Protein AF-A0A2V2MYD9-F1 (afdb_monomer_lite)

pLDDT: mean 79.24, std 12.05, range [43.75, 96.0]

Radius of gyration: 18.75 Å; chains: 1; bounding box: 32×42×38 Å

Foldseek 3Di:
DPPPPVVLVVLCVPLNDVVSVVCVVVDDPDDDDCVVVCVVPPPPDPVVVVVVVVVVVVVVVVVVVVD

Sequence (67 aa):
MPRSIKTVIVLFRELGPVDAVRFLHLYDRGHGDYTKERSEWLVKDPDVFLSNFLEWKEKRKETSNQL

Structure (mmCIF, N/CA/C/O backbone):
data_AF-A0A2V2MYD9-F1
#
_entry.id   AF-A0A2V2MYD9-F1
#
loop_
_atom_site.group_PDB
_atom_site.id
_atom_site.type_symbol
_atom_site.label_atom_id
_atom_site.label_alt_id
_atom_site.label_comp_id
_atom_site.label_asym_id
_atom_site.label_entity_id
_atom_site.label_seq_id
_atom_site.pdbx_PDB_ins_code
_atom_site.Cartn_x
_atom_site.Cartn_y
_atom_site.Cartn_z
_atom_site.occupancy
_atom_site.B_iso_or_equiv
_atom_site.auth_seq_id
_atom_site.auth_comp_id
_atom_site.auth_asym_id
_atom_site.auth_atom_id
_atom_site.pdbx_PDB_model_num
ATOM 1 N N . MET A 1 1 ? -3.032 -24.048 -20.422 1.00 43.75 1 MET A N 1
ATOM 2 C CA . MET A 1 1 ? -2.930 -24.675 -19.081 1.00 43.75 1 MET A CA 1
ATOM 3 C C . MET A 1 1 ? -3.633 -23.793 -18.055 1.00 43.75 1 MET A C 1
ATOM 5 O O . MET A 1 1 ? -3.265 -22.625 -17.974 1.00 43.75 1 MET A O 1
ATOM 9 N N . PRO A 1 2 ? -4.620 -24.287 -17.286 1.00 50.31 2 PRO A N 1
ATOM 10 C CA . PRO A 1 2 ? -5.338 -23.465 -16.318 1.00 50.31 2 PRO A CA 1
ATOM 11 C C . PRO A 1 2 ? -4.498 -23.342 -15.037 1.00 50.31 2 PRO A C 1
ATOM 13 O O . PRO A 1 2 ? -4.497 -24.231 -14.190 1.00 50.31 2 PRO A O 1
ATOM 16 N N . ARG A 1 3 ? -3.725 -22.256 -14.904 1.00 57.81 3 ARG A N 1
ATOM 17 C CA . ARG A 1 3 ? -2.920 -21.975 -13.696 1.00 57.81 3 ARG A CA 1
ATOM 18 C C . ARG A 1 3 ? -3.709 -21.281 -12.571 1.00 57.81 3 ARG A C 1
ATOM 20 O O . ARG A 1 3 ? -3.160 -21.106 -11.494 1.00 57.81 3 ARG A O 1
ATOM 27 N N . SER A 1 4 ? -4.972 -20.903 -12.788 1.00 60.25 4 SER A N 1
ATOM 28 C CA . SER A 1 4 ? -5.735 -20.043 -11.864 1.00 60.25 4 SER A CA 1
ATOM 29 C C . SER A 1 4 ? -6.279 -20.755 -10.621 1.00 60.25 4 SER A C 1
ATOM 31 O O . SER A 1 4 ? -6.340 -20.157 -9.552 1.00 60.25 4 SER A O 1
ATOM 33 N N . ILE A 1 5 ? -6.644 -22.037 -10.729 1.00 63.62 5 ILE A N 1
ATOM 34 C CA . ILE A 1 5 ? -7.352 -22.754 -9.652 1.00 63.62 5 ILE A CA 1
ATOM 35 C C . ILE A 1 5 ? -6.437 -23.009 -8.444 1.00 63.62 5 ILE A C 1
ATOM 37 O O . ILE A 1 5 ? -6.868 -22.898 -7.299 1.00 63.62 5 ILE A O 1
ATOM 41 N N . LYS A 1 6 ? -5.148 -23.291 -8.679 1.00 77.06 6 LYS A N 1
ATOM 42 C CA . LYS A 1 6 ? -4.187 -23.574 -7.599 1.00 77.06 6 LYS A CA 1
ATOM 43 C C . LYS A 1 6 ? -3.937 -22.355 -6.708 1.00 77.06 6 LYS A C 1
ATOM 45 O O . LYS A 1 6 ? -3.801 -22.512 -5.502 1.00 77.06 6 LYS A O 1
ATOM 50 N N . THR A 1 7 ? -3.912 -21.157 -7.286 1.00 77.38 7 THR A N 1
ATOM 51 C CA . THR A 1 7 ? -3.641 -19.916 -6.547 1.00 77.38 7 THR A CA 1
ATOM 52 C C . THR A 1 7 ? -4.752 -19.592 -5.557 1.00 77.38 7 THR A C 1
ATOM 54 O O . THR A 1 7 ? -4.472 -19.254 -4.411 1.00 77.38 7 THR A O 1
ATOM 57 N N . VAL A 1 8 ? -6.012 -19.753 -5.968 1.00 83.38 8 VAL A N 1
ATOM 58 C CA . VAL A 1 8 ? -7.160 -19.489 -5.090 1.00 83.38 8 VAL A CA 1
ATOM 59 C C . VAL A 1 8 ? -7.175 -20.475 -3.920 1.00 83.38 8 VAL A C 1
ATOM 61 O O . VAL A 1 8 ? -7.341 -20.061 -2.782 1.00 83.38 8 VAL A O 1
ATOM 64 N N . ILE A 1 9 ? -6.900 -21.759 -4.157 1.00 89.81 9 ILE A N 1
ATOM 65 C CA . ILE A 1 9 ? -6.846 -22.767 -3.082 1.00 89.81 9 ILE A CA 1
ATOM 66 C C . ILE A 1 9 ? -5.792 -22.413 -2.020 1.00 89.81 9 ILE A C 1
ATOM 68 O O . ILE A 1 9 ? -6.057 -22.545 -0.827 1.00 89.81 9 ILE A O 1
ATOM 72 N N . VAL A 1 10 ? -4.616 -21.934 -2.437 1.00 93.31 10 VAL A N 1
ATOM 73 C CA . VAL A 1 10 ? -3.572 -21.477 -1.504 1.00 93.31 10 VAL A CA 1
ATOM 74 C C . VAL A 1 10 ? -4.050 -20.263 -0.706 1.00 93.31 10 VAL A C 1
ATOM 76 O O . VAL A 1 10 ? -3.892 -20.239 0.508 1.00 93.31 10 VAL A O 1
ATOM 79 N N . LEU A 1 11 ? -4.705 -19.299 -1.356 1.00 90.12 11 LEU A N 1
ATOM 80 C CA . LEU A 1 11 ? -5.235 -18.110 -0.687 1.00 90.12 11 LEU A CA 1
ATOM 81 C C . LEU A 1 11 ? -6.249 -18.470 0.412 1.00 90.12 11 LEU A C 1
ATOM 83 O O . LEU A 1 11 ? -6.171 -17.953 1.523 1.00 90.12 11 LEU A O 1
ATOM 87 N N . PHE A 1 12 ? -7.161 -19.399 0.119 1.00 93.88 12 PHE A N 1
ATOM 88 C CA . PHE A 1 12 ? -8.150 -19.888 1.082 1.00 93.88 12 PHE A CA 1
ATOM 89 C C . PHE A 1 12 ? -7.514 -20.645 2.253 1.00 93.88 12 PHE A C 1
ATOM 91 O O . PHE A 1 12 ? -8.015 -20.553 3.371 1.00 93.88 12 PHE A O 1
ATOM 98 N N . ARG A 1 13 ? -6.424 -21.383 2.014 1.00 95.19 13 ARG A N 1
ATOM 99 C CA . ARG A 1 13 ? -5.692 -22.100 3.065 1.00 95.19 13 ARG A CA 1
ATOM 100 C C . ARG A 1 13 ? -4.974 -21.146 4.022 1.00 95.19 13 ARG A C 1
ATOM 102 O O . ARG A 1 13 ? -5.000 -21.390 5.221 1.00 95.19 13 ARG A O 1
ATOM 109 N N . GLU A 1 14 ? -4.334 -20.103 3.501 1.00 96.00 14 GLU A N 1
ATOM 110 C CA . GLU A 1 14 ? -3.483 -19.215 4.305 1.00 96.00 14 GLU A CA 1
ATOM 111 C C . GLU A 1 14 ? -4.271 -18.094 5.000 1.00 96.00 14 GLU A C 1
ATOM 113 O O . GLU A 1 14 ? -3.958 -17.735 6.130 1.00 96.00 14 GLU A O 1
ATOM 118 N N . LEU A 1 15 ? -5.306 -17.549 4.351 1.00 94.06 15 LEU A N 1
ATOM 119 C CA . LEU A 1 15 ? -6.109 -16.449 4.905 1.00 94.06 15 LEU A CA 1
ATOM 120 C C . LEU A 1 15 ? -7.418 -16.920 5.549 1.00 94.06 15 LEU A C 1
ATOM 122 O O . LEU A 1 15 ? -8.061 -16.168 6.272 1.00 94.06 15 LEU A O 1
ATOM 126 N N . GLY A 1 16 ? -7.846 -18.151 5.275 1.00 93.94 16 GLY A N 1
ATOM 127 C CA . GLY A 1 16 ? -9.208 -18.584 5.559 1.00 93.94 16 GLY A CA 1
ATOM 128 C C . GLY A 1 16 ? -10.222 -18.028 4.545 1.00 93.94 16 GLY A C 1
ATOM 129 O O . GLY A 1 16 ? -9.945 -17.089 3.794 1.00 93.94 16 GLY A O 1
ATOM 130 N N . PRO A 1 17 ? -11.430 -18.611 4.483 1.00 92.69 17 PRO A N 1
ATOM 131 C CA . PRO A 1 17 ? -12.381 -18.345 3.404 1.00 92.69 17 PRO A CA 1
ATOM 132 C C . PRO A 1 17 ? -12.922 -16.910 3.390 1.00 92.69 17 PRO A C 1
ATOM 134 O O . PRO A 1 17 ? -13.080 -16.330 2.318 1.00 92.69 17 PRO A O 1
ATOM 137 N N . VAL A 1 18 ? -13.192 -16.322 4.560 1.00 94.75 18 VAL A N 1
ATOM 138 C CA . VAL A 1 18 ? -13.758 -14.965 4.661 1.00 94.75 18 VAL A CA 1
ATOM 139 C C . VAL A 1 18 ? -12.760 -13.922 4.160 1.00 94.75 18 VAL A C 1
ATOM 141 O O . VAL A 1 18 ? -13.100 -13.091 3.316 1.00 94.75 18 VAL A O 1
ATOM 144 N N . ASP A 1 19 ? -11.519 -13.991 4.635 1.00 91.75 19 ASP A N 1
ATOM 145 C CA . ASP A 1 19 ? -10.493 -13.020 4.266 1.00 91.75 19 ASP A CA 1
ATOM 146 C C . ASP A 1 19 ? -9.962 -13.256 2.846 1.00 91.75 19 ASP A C 1
ATOM 148 O O . ASP A 1 19 ? -9.664 -12.288 2.148 1.00 91.75 19 ASP A O 1
ATOM 152 N N . ALA A 1 20 ? -9.952 -14.500 2.352 1.00 93.75 20 ALA A N 1
ATOM 153 C CA . ALA A 1 20 ? -9.650 -14.791 0.950 1.00 93.75 20 ALA A CA 1
ATOM 154 C C . ALA A 1 20 ? -10.681 -14.170 -0.009 1.00 93.75 20 ALA A C 1
ATOM 156 O O . ALA A 1 20 ? -10.303 -13.551 -1.005 1.0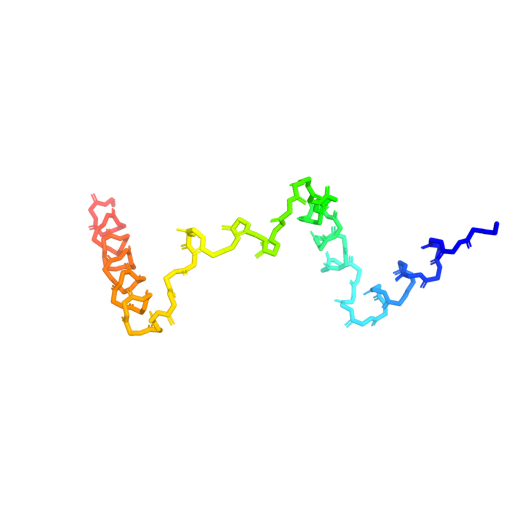0 93.75 20 ALA A O 1
ATOM 157 N N . VAL A 1 21 ? -11.982 -14.278 0.290 1.00 91.69 21 VAL A N 1
ATOM 158 C CA . VAL A 1 21 ? -13.034 -13.637 -0.519 1.00 91.69 21 VAL A CA 1
ATOM 159 C C . VAL A 1 21 ? -12.923 -12.114 -0.452 1.00 91.69 21 VAL A C 1
ATOM 161 O O . VAL A 1 21 ? -13.014 -11.456 -1.489 1.00 91.69 21 VAL A O 1
ATOM 164 N N . ARG A 1 22 ? -12.672 -11.546 0.736 1.00 90.62 22 ARG A N 1
ATOM 165 C CA . ARG A 1 22 ? -12.454 -10.101 0.899 1.00 90.62 22 ARG A CA 1
ATOM 166 C C . ARG A 1 22 ? -11.247 -9.618 0.093 1.00 90.62 22 ARG A C 1
ATOM 168 O O . ARG A 1 22 ? -11.351 -8.605 -0.591 1.00 90.62 22 ARG A O 1
ATOM 175 N N . PHE A 1 23 ? -10.134 -10.351 0.130 1.00 89.50 23 PHE A N 1
ATOM 176 C CA . PHE A 1 23 ? -8.942 -10.049 -0.661 1.00 89.50 23 PHE A CA 1
ATOM 177 C C . PHE A 1 23 ? -9.254 -10.032 -2.156 1.00 89.50 23 PHE A C 1
ATOM 179 O O . PHE A 1 23 ? -8.896 -9.078 -2.833 1.00 89.50 23 PHE A O 1
ATOM 186 N N . LEU A 1 24 ? -9.959 -11.043 -2.671 1.00 88.81 24 LEU A N 1
ATOM 187 C CA . LEU A 1 24 ? -10.327 -11.098 -4.089 1.00 88.81 24 LEU A CA 1
ATOM 188 C C . LEU A 1 24 ? -11.259 -9.952 -4.501 1.00 88.81 24 LEU A C 1
ATOM 190 O O . LEU A 1 24 ? -11.183 -9.502 -5.636 1.00 88.81 24 LEU A O 1
ATOM 194 N N . HIS A 1 25 ? -12.111 -9.475 -3.591 1.00 87.50 25 HIS A N 1
ATOM 195 C CA . HIS A 1 25 ? -12.975 -8.315 -3.826 1.00 87.50 25 HIS A CA 1
ATOM 196 C C . HIS A 1 25 ? -12.203 -6.991 -3.882 1.00 87.50 25 HIS A C 1
ATOM 198 O O . HIS A 1 25 ? -12.599 -6.080 -4.600 1.00 87.50 25 HIS A O 1
ATOM 204 N N . LEU A 1 26 ? -11.128 -6.875 -3.099 1.00 85.12 26 LEU A N 1
ATOM 205 C CA . LEU A 1 26 ? -10.252 -5.699 -3.068 1.00 85.12 26 LEU A CA 1
ATOM 206 C C . LEU A 1 26 ? -9.150 -5.758 -4.130 1.00 85.12 26 LEU A C 1
ATOM 208 O O . LEU A 1 26 ? -8.546 -4.737 -4.450 1.00 85.12 26 LEU A O 1
ATOM 212 N N . TYR A 1 27 ? -8.856 -6.952 -4.641 1.00 84.00 27 TYR A N 1
ATOM 213 C CA . TYR A 1 27 ? -7.873 -7.156 -5.685 1.00 84.00 27 TYR A CA 1
ATOM 214 C C . TYR A 1 27 ? -8.418 -6.627 -7.006 1.00 84.00 27 TYR A C 1
ATOM 216 O O . TYR A 1 27 ? -9.306 -7.221 -7.616 1.00 84.00 27 TYR A O 1
ATOM 224 N N . ASP A 1 28 ? -7.821 -5.542 -7.476 1.00 75.38 28 ASP A N 1
ATOM 225 C CA . ASP A 1 28 ? -7.982 -5.091 -8.845 1.00 75.38 28 ASP A CA 1
ATOM 226 C C . ASP A 1 28 ? -6.764 -5.526 -9.671 1.00 75.38 28 ASP A C 1
ATOM 228 O O . ASP A 1 28 ? -5.623 -5.520 -9.187 1.00 75.38 28 ASP A O 1
ATOM 232 N N . ARG A 1 29 ? -6.984 -5.891 -10.940 1.00 71.94 29 ARG A N 1
ATOM 233 C CA . ARG A 1 29 ? -5.884 -6.020 -11.902 1.00 71.94 29 ARG A CA 1
ATOM 234 C C . ARG A 1 29 ? -5.476 -4.603 -12.265 1.00 71.94 29 ARG A C 1
ATOM 236 O O . ARG A 1 29 ? -5.878 -4.109 -13.310 1.00 71.94 29 ARG A O 1
ATOM 243 N N . GLY A 1 30 ? -4.715 -3.972 -11.371 1.00 67.75 30 GLY A N 1
ATOM 244 C CA . GLY A 1 30 ? -4.256 -2.598 -11.521 1.00 67.75 30 GLY A CA 1
ATOM 245 C C . GLY A 1 30 ? -3.858 -2.310 -12.967 1.00 67.75 30 GLY A C 1
ATOM 246 O O . GLY A 1 30 ? -3.097 -3.062 -13.582 1.00 67.75 30 GLY A O 1
ATOM 247 N N . HIS A 1 31 ? -4.437 -1.254 -13.519 1.00 71.69 31 HIS A N 1
ATOM 248 C CA . HIS A 1 31 ? -4.092 -0.735 -14.831 1.00 71.69 31 HIS A CA 1
ATOM 249 C C . HIS A 1 31 ? -3.065 0.387 -14.654 1.00 71.69 31 HIS A C 1
ATOM 251 O O . HIS A 1 31 ? -3.143 1.131 -13.683 1.00 71.69 31 HIS A O 1
ATOM 257 N N . GLY A 1 32 ? -2.119 0.506 -15.586 1.00 75.81 32 GLY A N 1
ATOM 258 C CA . GLY A 1 32 ? -1.065 1.524 -15.530 1.00 75.81 32 GLY A CA 1
ATOM 259 C C . GLY A 1 32 ? 0.307 0.975 -15.144 1.00 75.81 32 GLY A C 1
ATOM 260 O O . GLY A 1 32 ? 0.503 -0.236 -14.997 1.00 75.81 32 GLY A O 1
ATOM 261 N N . ASP A 1 33 ? 1.278 1.876 -15.024 1.00 80.81 33 ASP A N 1
ATOM 262 C CA . ASP A 1 33 ? 2.648 1.559 -14.621 1.00 80.81 33 ASP A CA 1
ATOM 263 C C . 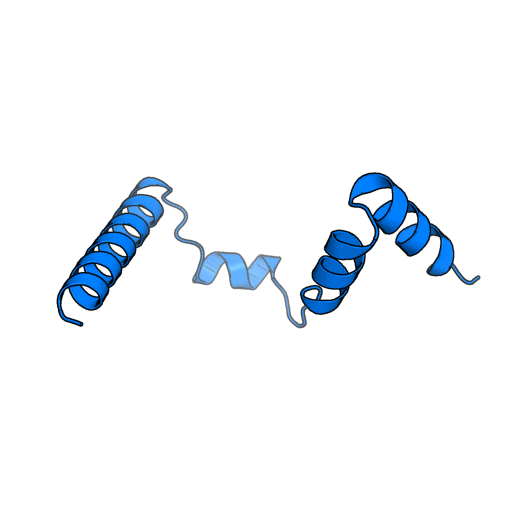ASP A 1 33 ? 2.843 2.040 -13.186 1.00 80.81 33 ASP A C 1
ATOM 265 O O . ASP A 1 33 ? 3.426 3.094 -12.934 1.00 80.81 33 ASP A O 1
ATOM 269 N N . TYR A 1 34 ? 2.344 1.245 -12.232 1.00 73.06 34 TYR A N 1
ATOM 270 C CA . TYR A 1 34 ? 2.458 1.559 -10.807 1.00 73.06 34 TYR A CA 1
ATOM 271 C C . TYR A 1 34 ? 3.907 1.850 -10.403 1.00 73.06 34 TYR A C 1
ATOM 273 O O . TYR A 1 34 ? 4.147 2.663 -9.519 1.00 73.06 34 TYR A O 1
ATOM 281 N N . THR A 1 35 ? 4.899 1.224 -11.045 1.00 76.56 35 THR A N 1
ATOM 282 C CA . THR A 1 35 ? 6.308 1.503 -10.752 1.00 76.56 35 THR A CA 1
ATOM 283 C C . THR A 1 35 ? 6.691 2.936 -11.116 1.00 76.56 35 THR A C 1
ATOM 285 O O . THR A 1 35 ? 7.367 3.585 -10.317 1.00 76.56 35 THR A O 1
ATOM 288 N N . LYS A 1 36 ? 6.249 3.449 -12.269 1.00 80.50 36 LYS A N 1
ATOM 289 C CA . LYS A 1 36 ? 6.480 4.848 -12.666 1.00 80.50 36 LYS A CA 1
ATOM 290 C C . LYS A 1 36 ? 5.621 5.824 -11.868 1.00 80.50 36 LYS A C 1
ATOM 292 O O . LYS A 1 36 ? 6.165 6.759 -11.283 1.00 80.50 36 LYS A O 1
ATOM 297 N N . GLU A 1 37 ? 4.323 5.567 -11.786 1.00 81.06 37 GLU A N 1
ATOM 298 C 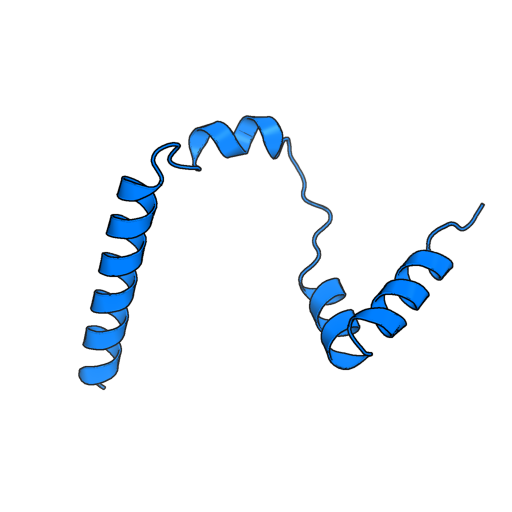CA . GLU A 1 37 ? 3.329 6.444 -11.154 1.00 81.06 37 GLU A CA 1
ATOM 299 C C . GLU A 1 37 ? 3.553 6.573 -9.636 1.00 81.06 37 GLU A C 1
ATOM 301 O O . GLU A 1 37 ? 3.370 7.643 -9.056 1.00 81.06 37 GLU A O 1
ATOM 306 N N . ARG A 1 38 ? 4.066 5.525 -8.972 1.00 82.12 38 ARG A N 1
ATOM 307 C CA . ARG A 1 38 ? 4.421 5.561 -7.541 1.00 82.12 38 ARG A CA 1
ATOM 308 C C . ARG A 1 38 ? 5.386 6.694 -7.206 1.00 82.12 38 ARG A C 1
ATOM 310 O O . ARG A 1 38 ? 5.293 7.257 -6.121 1.00 82.12 38 ARG A O 1
ATOM 317 N N . SER A 1 39 ? 6.307 7.026 -8.108 1.00 76.62 39 SER A N 1
ATOM 318 C CA . SER A 1 39 ? 7.305 8.086 -7.901 1.00 76.62 39 SER A CA 1
ATOM 319 C C . SER A 1 39 ? 6.680 9.461 -7.697 1.00 76.62 39 SER A C 1
ATOM 321 O O . SER A 1 39 ? 7.296 10.318 -7.069 1.00 76.62 39 SER A O 1
ATOM 323 N N . GLU A 1 40 ? 5.507 9.675 -8.286 1.00 77.25 40 GLU A N 1
ATOM 324 C CA . GLU A 1 40 ? 4.855 10.974 -8.337 1.00 77.25 40 GLU A CA 1
ATOM 325 C C . GLU A 1 40 ? 4.085 11.254 -7.039 1.00 77.25 40 GLU A C 1
ATOM 327 O O . GLU A 1 40 ? 3.983 12.403 -6.623 1.00 77.25 40 GLU A O 1
ATOM 332 N N . TRP A 1 41 ? 3.506 10.219 -6.413 1.00 70.56 41 TRP A N 1
ATOM 333 C CA . TRP A 1 41 ? 2.555 10.384 -5.300 1.00 70.56 41 TRP A CA 1
ATOM 334 C C . TRP A 1 41 ? 3.091 9.820 -3.981 1.00 70.56 41 TRP A C 1
ATOM 336 O O . TRP A 1 41 ? 2.640 10.212 -2.903 1.00 70.56 41 TRP A O 1
ATOM 346 N N . LEU A 1 42 ? 4.055 8.897 -4.037 1.00 72.69 42 LEU A N 1
ATOM 347 C CA . LEU A 1 42 ? 4.710 8.391 -2.842 1.00 72.69 42 LEU A CA 1
ATOM 348 C C . LEU A 1 42 ? 5.779 9.395 -2.412 1.00 72.69 42 LEU A C 1
ATOM 350 O O . LEU A 1 42 ? 6.867 9.461 -2.991 1.00 72.69 42 LEU A O 1
ATOM 354 N N . VAL A 1 43 ? 5.468 10.163 -1.372 1.00 68.12 43 VAL A N 1
ATOM 355 C CA . VAL A 1 43 ? 6.457 11.006 -0.703 1.00 68.12 43 VAL A CA 1
ATOM 356 C C . VAL A 1 43 ? 7.611 10.107 -0.262 1.00 68.12 43 VAL A C 1
ATOM 358 O O . VAL A 1 43 ? 7.427 9.179 0.522 1.00 68.12 43 VAL A O 1
ATOM 361 N N . LYS A 1 44 ? 8.799 10.338 -0.833 1.00 71.19 44 LYS A N 1
ATOM 362 C CA . LYS A 1 44 ? 9.987 9.505 -0.580 1.00 71.19 44 LYS A CA 1
ATOM 363 C C . LYS A 1 44 ? 10.489 9.614 0.857 1.00 71.19 44 LYS A C 1
ATOM 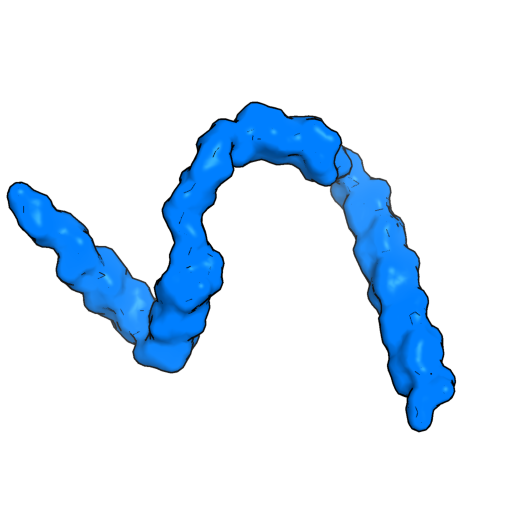365 O O . LYS A 1 44 ? 11.266 8.766 1.278 1.00 71.19 44 LYS A O 1
ATOM 370 N N . ASP A 1 45 ? 10.058 10.656 1.559 1.00 81.50 45 ASP A N 1
ATOM 371 C CA . ASP A 1 45 ? 10.406 10.939 2.939 1.00 81.50 45 ASP A CA 1
ATOM 372 C C . ASP A 1 45 ? 9.361 10.325 3.896 1.00 81.50 45 ASP A C 1
ATOM 374 O O . ASP A 1 45 ? 8.210 10.787 3.930 1.00 81.50 45 ASP A O 1
ATOM 378 N N . PRO A 1 46 ? 9.731 9.280 4.661 1.00 78.12 46 PRO A N 1
ATOM 379 C CA . PRO A 1 46 ? 8.850 8.661 5.645 1.00 78.12 46 PRO A CA 1
ATOM 380 C C . PRO A 1 46 ? 8.333 9.639 6.706 1.00 78.12 46 PRO A C 1
ATOM 382 O O . PRO A 1 46 ? 7.206 9.468 7.174 1.00 78.12 46 PRO A O 1
ATOM 385 N N . ASP A 1 47 ? 9.111 10.667 7.056 1.00 82.81 47 ASP A N 1
ATOM 386 C CA . ASP A 1 47 ? 8.749 11.624 8.103 1.00 82.81 47 ASP A CA 1
ATOM 387 C C . ASP A 1 47 ? 7.618 12.545 7.630 1.00 82.81 47 ASP A C 1
ATOM 389 O O . ASP A 1 47 ? 6.663 12.799 8.367 1.00 82.81 47 ASP A O 1
ATOM 393 N N . VAL A 1 48 ? 7.656 12.957 6.359 1.00 84.25 48 VAL A N 1
ATOM 394 C CA . VAL A 1 48 ? 6.585 13.744 5.723 1.00 84.25 48 VAL A CA 1
ATOM 395 C C . VAL A 1 48 ? 5.315 12.909 5.531 1.00 84.25 48 VAL A C 1
ATOM 397 O O . VAL A 1 48 ? 4.202 13.413 5.680 1.00 84.25 48 VAL A O 1
ATOM 400 N N . PHE A 1 49 ? 5.436 11.618 5.214 1.00 82.94 49 PHE A N 1
ATOM 401 C CA . PHE A 1 49 ? 4.269 10.731 5.186 1.00 82.94 49 PHE A CA 1
ATOM 402 C C . PHE A 1 49 ? 3.625 10.612 6.575 1.00 82.94 49 PHE A C 1
ATOM 404 O O . PHE A 1 49 ? 2.400 10.706 6.703 1.00 82.94 49 PHE A O 1
ATOM 411 N N . LEU A 1 50 ? 4.444 10.422 7.613 1.00 83.44 50 LEU A N 1
ATOM 412 C CA . LEU A 1 50 ? 3.971 10.232 8.978 1.00 83.44 50 LEU A CA 1
ATOM 413 C C . LEU A 1 50 ? 3.283 11.488 9.524 1.00 83.44 50 LEU A C 1
ATOM 415 O O . LEU A 1 50 ? 2.212 11.365 10.121 1.00 83.44 50 LEU A O 1
ATOM 419 N N . SER A 1 51 ? 3.840 12.678 9.286 1.00 87.19 51 SER A N 1
ATOM 420 C CA . SER A 1 51 ? 3.213 13.939 9.701 1.00 87.19 51 SER A CA 1
ATOM 421 C C . SER A 1 51 ? 1.842 14.131 9.042 1.00 87.19 51 SER A C 1
ATOM 423 O O . SER A 1 51 ? 0.847 14.303 9.747 1.00 87.19 51 SER A O 1
ATOM 425 N N . ASN A 1 52 ? 1.751 13.967 7.717 1.00 85.12 52 ASN A N 1
ATOM 426 C CA . ASN A 1 52 ? 0.491 14.065 6.967 1.00 85.12 52 ASN A CA 1
ATOM 427 C C . ASN A 1 52 ? -0.569 13.065 7.468 1.00 85.12 52 ASN A C 1
ATOM 429 O O . ASN A 1 52 ? -1.753 13.394 7.593 1.00 85.12 52 ASN A O 1
ATOM 433 N N . PHE A 1 53 ? -0.158 11.829 7.769 1.00 83.88 53 PHE A N 1
ATOM 434 C CA . PHE A 1 53 ? -1.061 10.800 8.283 1.00 83.88 53 PHE A CA 1
ATOM 435 C C . PHE A 1 53 ? -1.592 11.131 9.686 1.00 83.88 53 PHE A C 1
ATOM 437 O O . PHE A 1 53 ? -2.783 10.938 9.956 1.00 83.88 53 PHE A O 1
ATOM 444 N N . LEU A 1 54 ? -0.731 11.630 10.579 1.00 90.38 54 LEU A N 1
ATOM 445 C CA . LEU A 1 54 ? -1.114 12.030 11.936 1.00 90.38 54 LEU A CA 1
ATOM 446 C C . LEU A 1 54 ? -2.080 13.218 11.920 1.00 90.38 54 LEU A C 1
ATOM 448 O O . LEU A 1 54 ? -3.101 13.169 12.607 1.00 90.38 54 LEU A O 1
ATOM 452 N N . GLU A 1 55 ? -1.826 14.223 11.081 1.00 88.94 55 GLU A N 1
ATOM 453 C CA . GLU A 1 55 ? -2.736 15.36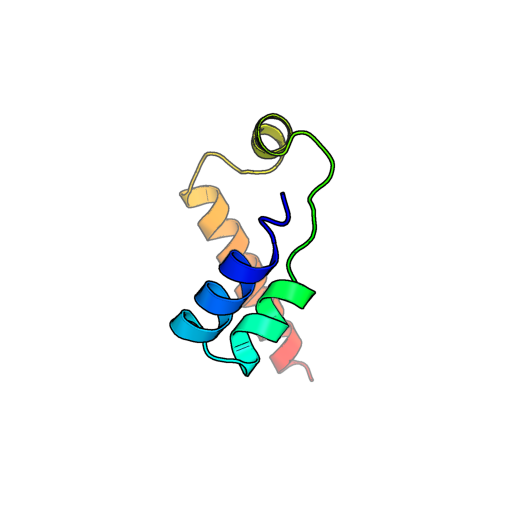0 10.896 1.00 88.94 55 GLU A CA 1
ATOM 454 C C . GLU A 1 55 ? -4.124 14.915 10.416 1.00 88.94 55 GLU A C 1
ATOM 456 O O . GLU A 1 55 ? -5.150 15.327 10.964 1.00 88.94 55 GLU A O 1
ATOM 461 N N . TRP A 1 56 ? -4.184 14.029 9.417 1.00 85.25 56 TRP A N 1
ATOM 462 C CA . TRP A 1 56 ? -5.453 13.476 8.939 1.00 85.25 56 TRP A CA 1
ATOM 463 C C . TRP A 1 56 ? -6.187 12.668 10.020 1.00 85.25 56 TRP A C 1
ATOM 465 O O . TRP A 1 56 ? -7.419 12.709 10.111 1.00 85.25 56 TRP A O 1
ATOM 475 N N . LYS A 1 57 ? -5.452 11.929 10.858 1.00 87.81 57 LYS A N 1
ATOM 476 C CA . LYS A 1 57 ? -6.020 11.157 11.970 1.00 87.81 57 LYS A CA 1
ATOM 477 C C . LYS A 1 57 ? -6.629 12.063 13.047 1.00 87.81 57 LYS A C 1
ATOM 479 O O . LYS A 1 57 ? -7.731 11.760 13.505 1.00 87.81 57 LYS A O 1
ATOM 484 N N . GLU A 1 58 ? -5.954 13.149 13.419 1.00 86.31 58 GLU A N 1
ATOM 485 C CA . GLU A 1 58 ? -6.455 14.143 14.383 1.00 86.31 58 GLU A CA 1
ATOM 486 C C . GLU A 1 58 ? -7.745 14.805 13.876 1.00 86.31 58 GLU A C 1
ATOM 488 O O . GLU A 1 58 ? -8.768 14.754 14.560 1.00 86.31 58 GLU A O 1
ATOM 493 N N . LYS A 1 59 ? -7.771 15.270 12.617 1.00 80.56 59 LYS A N 1
ATOM 494 C CA . LYS A 1 59 ? -8.974 15.880 12.012 1.00 80.56 59 LYS A CA 1
ATOM 495 C C . LYS A 1 59 ? -10.197 14.960 12.034 1.00 80.56 59 LYS A C 1
ATOM 497 O O . LYS A 1 59 ? -11.320 15.404 12.272 1.00 80.56 59 LYS A O 1
ATOM 502 N N . ARG A 1 60 ? -10.009 13.655 11.808 1.00 76.62 60 ARG A N 1
ATOM 503 C CA . ARG A 1 60 ? -11.111 12.678 11.884 1.00 76.62 60 ARG A CA 1
ATOM 504 C C . ARG A 1 60 ? -11.607 12.450 13.309 1.00 76.62 60 ARG A C 1
ATOM 506 O O . ARG A 1 60 ? -12.791 12.183 13.495 1.00 76.62 60 ARG A O 1
ATOM 513 N N . LYS A 1 61 ? -10.725 12.557 14.302 1.00 73.50 61 LYS A N 1
ATOM 514 C CA . LYS A 1 61 ? -11.086 12.438 15.717 1.00 73.50 61 LYS A CA 1
ATOM 515 C C . LYS A 1 61 ? -11.902 13.647 16.176 1.00 73.50 61 LYS A C 1
ATOM 517 O O . LYS A 1 61 ? -12.901 13.470 16.862 1.00 73.50 61 LYS A O 1
ATOM 522 N N . GLU A 1 62 ? -11.531 14.845 15.731 1.00 69.31 62 GLU A N 1
ATOM 523 C CA . GLU A 1 62 ? -12.294 16.076 15.974 1.00 69.31 62 GLU A CA 1
ATOM 524 C C . GLU A 1 62 ? -13.672 16.030 15.307 1.00 69.31 62 GLU A C 1
ATOM 526 O O . GLU A 1 62 ? -14.678 16.283 15.962 1.00 69.31 62 GLU A O 1
ATOM 531 N N . THR A 1 63 ? -13.737 15.606 14.041 1.00 70.12 63 THR A N 1
ATOM 532 C CA . THR A 1 63 ? -15.005 15.470 13.297 1.00 70.12 63 THR A CA 1
ATOM 533 C C . THR A 1 63 ? -15.945 14.446 13.947 1.00 70.12 63 THR A C 1
ATOM 535 O O . THR A 1 63 ? -17.156 14.636 13.962 1.00 70.12 63 THR A O 1
ATOM 538 N N . SER A 1 64 ? -15.395 13.370 14.519 1.00 63.91 64 SER A N 1
ATOM 539 C CA . SER A 1 64 ? -16.168 12.350 15.237 1.00 63.91 64 SER A CA 1
ATOM 540 C C . SER A 1 64 ? -16.636 12.791 16.627 1.00 63.91 64 SER A C 1
ATOM 542 O O . SER A 1 64 ? -17.570 12.189 17.138 1.00 63.91 64 SER A O 1
ATOM 544 N N . ASN A 1 65 ? -15.987 13.779 17.251 1.00 59.28 65 ASN A N 1
ATOM 545 C CA . ASN A 1 65 ? -16.350 14.307 18.574 1.00 59.28 65 ASN A CA 1
ATOM 546 C C . ASN A 1 65 ? -17.354 15.474 18.501 1.00 59.28 65 ASN A C 1
ATOM 548 O O . ASN A 1 65 ? -17.777 15.974 19.541 1.00 59.28 65 ASN A O 1
ATOM 552 N N . GLN A 1 66 ? -17.691 15.943 17.296 1.00 54.56 66 GLN A N 1
ATOM 553 C CA . GLN A 1 66 ? -18.681 17.000 17.053 1.00 54.56 66 GLN A CA 1
ATOM 554 C C . GLN A 1 66 ? -20.052 16.465 16.587 1.00 54.56 66 GLN A C 1
ATOM 556 O O . GLN A 1 66 ? -20.936 17.263 16.273 1.00 54.56 66 GLN A O 1
ATOM 561 N N . LEU A 1 67 ? -20.230 15.140 16.559 1.00 50.06 67 LEU A N 1
ATOM 562 C CA . LEU A 1 67 ? -21.489 14.411 16.337 1.00 50.06 67 LEU A CA 1
ATOM 563 C C . LEU A 1 67 ? -21.878 13.666 17.618 1.00 50.06 67 LEU A C 1
ATOM 565 O O . LEU A 1 67 ? -23.097 13.555 17.870 1.00 50.06 67 LEU A O 1
#

Secondary structure (DSSP, 8-state):
---HHHHHHHHHHHH-HHHHHHHHHH-----S-HHHHHHHHS-S-HHHHHHHHHHHHHHHHHH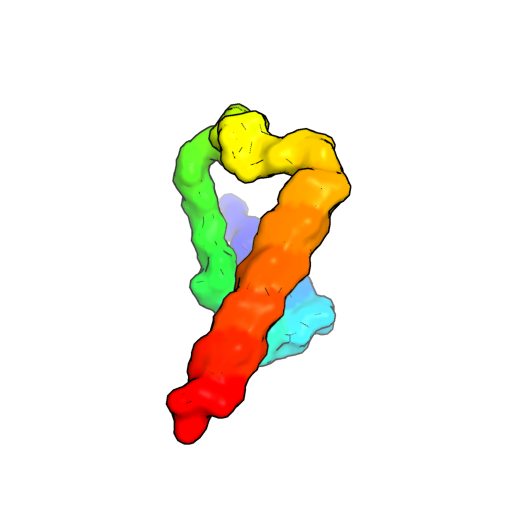HH--

Organism: NCBI:txid1277351